Protein AF-A0A6I5P9U7-F1 (afdb_monomer_lite)

pLDDT: mean 73.24, std 13.63, range [35.72, 91.12]

Secondary structure (DSSP, 8-state):
-PPPP-HHHHHHHHHHHHT-PPPPPPPTTHHHHHHHHHHHSPP--HHHHHHHHHHHHHHHHHHHHHHHHHHHHTSPPHHHHHHHHHHHHHHHHHHHHGGGGGS---TTTTHHHHTTS----

Foldseek 3Di:
DDDDPDVVVVVVVVVCVVPDDDDPPDDPCVVVVVVVVVVPDDDPPPPVVVVVPVVVVVVVCCCVVVVVVVVVVPPDDPVVVVVVVVVVVVVCCCVVPPPVVPDDPPVPPCPVVVVVPPDDD

Radius of gyration: 41.78 Å; chains: 1; bounding box: 67×36×116 Å

Sequence (121 aa):
MTLPPNQDDDLLVDFVRRHRPEPPAADPNLEAQIMAAIAVEPPMSVVRRRRWFIPALAASVLLLGGGWVVWRSTLPSWQTASDVDDFVAETWYASAYGDEARLPLDTAQFDWLVSVYATPY

Structure (mmCIF, N/CA/C/O backbone):
data_AF-A0A6I5P9U7-F1
#
_entry.id   AF-A0A6I5P9U7-F1
#
loop_
_atom_site.group_PDB
_atom_site.id
_atom_site.type_symbol
_atom_site.label_atom_id
_atom_site.label_alt_id
_atom_site.label_comp_id
_atom_site.label_asym_id
_atom_site.label_entity_id
_atom_site.label_seq_id
_atom_site.pdbx_PDB_ins_code
_atom_site.Cartn_x
_atom_site.Cartn_y
_atom_site.Cartn_z
_atom_site.occupancy
_atom_site.B_iso_or_equiv
_atom_site.auth_seq_id
_atom_site.auth_comp_id
_atom_site.auth_asym_id
_atom_site.auth_atom_id
_atom_site.pdbx_PDB_model_num
ATOM 1 N N . MET A 1 1 ? -33.138 -4.198 -23.054 1.00 35.72 1 MET A N 1
ATOM 2 C CA . MET A 1 1 ? -33.094 -5.672 -22.987 1.00 35.72 1 MET A CA 1
ATOM 3 C C . MET A 1 1 ? -32.714 -6.039 -21.565 1.00 35.72 1 MET A C 1
ATOM 5 O O . MET A 1 1 ? -31.575 -5.827 -21.179 1.00 35.72 1 MET A O 1
ATOM 9 N N . THR A 1 2 ? -33.693 -6.430 -20.755 1.00 55.44 2 THR A N 1
ATOM 10 C CA . THR A 1 2 ? -33.491 -6.901 -19.380 1.00 55.44 2 THR A CA 1
ATOM 11 C C . THR A 1 2 ? -32.994 -8.342 -19.452 1.00 55.44 2 THR A C 1
ATOM 13 O O . THR A 1 2 ? -33.629 -9.157 -20.119 1.00 55.44 2 THR A O 1
ATOM 16 N N . LEU A 1 3 ? -31.843 -8.639 -18.845 1.00 62.50 3 LEU A N 1
ATOM 17 C CA . LEU A 1 3 ? -31.339 -10.011 -18.728 1.00 62.50 3 LEU A CA 1
ATOM 18 C C . LEU A 1 3 ? -32.430 -10.905 -18.101 1.00 62.50 3 LEU A C 1
ATOM 20 O O . LEU A 1 3 ? -33.129 -10.435 -17.198 1.00 62.50 3 LEU A O 1
ATOM 24 N N . PRO A 1 4 ? -32.622 -12.148 -18.582 1.00 59.34 4 PRO A N 1
ATOM 25 C CA . PRO A 1 4 ? -33.553 -13.075 -17.950 1.00 59.34 4 PRO A CA 1
ATOM 26 C C . PRO A 1 4 ? -33.104 -13.338 -16.502 1.00 59.34 4 PRO A C 1
ATOM 28 O O . PRO A 1 4 ? -31.896 -13.383 -16.256 1.00 59.34 4 PRO A O 1
ATOM 31 N N . PRO A 1 5 ? -34.040 -13.480 -15.543 1.00 62.25 5 PRO A N 1
ATOM 32 C CA . PRO A 1 5 ? -33.687 -13.795 -14.164 1.00 62.25 5 PRO A CA 1
ATOM 33 C C . PRO A 1 5 ? -32.898 -15.106 -14.147 1.00 62.25 5 PRO A C 1
ATOM 35 O O . PRO A 1 5 ? -33.328 -16.115 -14.711 1.00 62.25 5 PRO A O 1
ATOM 38 N N . ASN A 1 6 ? -31.700 -15.053 -13.574 1.00 67.31 6 ASN A N 1
ATOM 39 C CA . ASN A 1 6 ? -30.790 -16.180 -13.502 1.00 67.31 6 ASN A CA 1
ATOM 40 C C . ASN A 1 6 ? -31.351 -17.151 -12.453 1.00 67.31 6 ASN A C 1
ATOM 42 O O . ASN A 1 6 ? -31.358 -16.832 -11.269 1.00 67.31 6 ASN A O 1
ATOM 46 N N . GLN A 1 7 ? -31.880 -18.303 -12.878 1.00 67.06 7 GLN A N 1
ATOM 47 C CA . GLN A 1 7 ? -32.563 -19.264 -11.991 1.00 67.06 7 GLN A CA 1
ATOM 48 C C . GLN A 1 7 ? -31.684 -19.736 -10.819 1.00 67.06 7 GLN A C 1
ATOM 50 O O . GLN A 1 7 ? -32.196 -20.103 -9.762 1.00 67.06 7 GLN A O 1
ATOM 55 N N . ASP A 1 8 ? -30.364 -19.682 -10.989 1.00 72.12 8 ASP A N 1
ATOM 56 C CA . ASP A 1 8 ? -29.385 -20.014 -9.956 1.00 72.12 8 ASP A CA 1
ATOM 57 C C . ASP A 1 8 ? -29.393 -19.013 -8.786 1.00 72.12 8 ASP A C 1
ATOM 59 O O . ASP A 1 8 ? -29.165 -19.399 -7.635 1.00 72.12 8 ASP A O 1
ATOM 63 N N . ASP A 1 9 ? -29.717 -17.744 -9.051 1.00 76.56 9 ASP A N 1
ATOM 64 C CA . ASP A 1 9 ? -29.768 -16.698 -8.026 1.00 76.56 9 ASP A CA 1
ATOM 65 C C . ASP A 1 9 ? -30.976 -16.904 -7.100 1.00 76.56 9 ASP A C 1
ATOM 67 O O . ASP A 1 9 ? -30.868 -16.721 -5.885 1.00 76.56 9 ASP A O 1
ATOM 71 N N . ASP A 1 10 ? -32.107 -17.363 -7.643 1.00 82.62 10 ASP A N 1
ATOM 72 C CA . ASP A 1 10 ? -33.323 -17.638 -6.868 1.00 82.62 10 ASP A CA 1
ATOM 73 C C . ASP A 1 10 ? -33.112 -18.811 -5.894 1.00 82.62 10 ASP A C 1
ATOM 75 O O . ASP A 1 10 ? -33.468 -18.729 -4.714 1.00 82.62 10 ASP A O 1
ATOM 79 N N . LEU A 1 11 ? -32.445 -19.877 -6.352 1.00 85.44 11 LEU A N 1
ATOM 80 C CA . LEU A 1 11 ? -32.096 -21.031 -5.516 1.00 85.44 11 LEU A CA 1
ATOM 81 C C . LEU A 1 11 ? -31.117 -20.654 -4.397 1.00 85.44 11 LEU A C 1
ATOM 83 O O . LEU A 1 11 ? -31.248 -21.131 -3.264 1.00 85.44 11 LEU A O 1
ATOM 87 N N . LEU A 1 12 ? -30.152 -19.780 -4.695 1.00 84.88 12 LEU A N 1
ATOM 88 C CA . LEU A 1 12 ? -29.195 -19.275 -3.714 1.00 84.88 12 LEU A CA 1
ATOM 89 C C . LEU A 1 12 ? -29.887 -18.414 -2.649 1.00 84.88 12 LEU A C 1
ATOM 91 O O . LEU A 1 12 ? -29.611 -18.559 -1.454 1.00 84.88 12 LEU A O 1
ATOM 95 N N . VAL A 1 13 ? -30.808 -17.542 -3.060 1.00 86.50 13 VAL A N 1
ATOM 96 C CA . VAL A 1 13 ? -31.588 -16.705 -2.140 1.00 86.50 13 VAL A CA 1
ATOM 97 C C . VAL A 1 13 ? -32.437 -17.571 -1.212 1.00 86.50 13 VAL A C 1
ATOM 99 O O . VAL A 1 13 ? -32.446 -17.336 0.002 1.00 86.50 13 VAL A O 1
ATOM 102 N N . ASP A 1 14 ? -33.095 -18.599 -1.742 1.00 88.56 14 ASP A N 1
ATOM 103 C CA . ASP A 1 14 ? -33.906 -19.525 -0.950 1.00 88.56 14 ASP A CA 1
ATOM 104 C C . ASP A 1 14 ? -33.066 -20.366 0.014 1.00 88.56 14 ASP A C 1
ATOM 106 O O . ASP A 1 14 ? -33.455 -20.566 1.171 1.00 88.56 14 ASP A O 1
ATOM 110 N N . PHE A 1 15 ? -31.885 -20.808 -0.419 1.00 90.94 15 PHE A N 1
ATOM 111 C CA . PHE A 1 15 ? -30.926 -21.496 0.439 1.00 90.94 15 PHE A CA 1
ATOM 112 C C . PHE A 1 15 ? -30.489 -20.607 1.612 1.00 90.94 15 PHE A C 1
ATOM 114 O O . PHE A 1 15 ? -30.584 -21.012 2.773 1.00 90.94 15 PHE A O 1
ATOM 121 N N . VAL A 1 16 ? -30.079 -19.366 1.336 1.00 90.12 16 VAL A N 1
ATOM 122 C CA . VAL A 1 16 ? -29.644 -18.418 2.374 1.00 90.12 16 VAL A CA 1
ATOM 123 C C . VAL A 1 16 ? -30.785 -18.089 3.333 1.00 90.12 16 VAL A C 1
ATOM 125 O O . VAL A 1 16 ? -30.562 -18.004 4.538 1.00 90.12 16 VAL A O 1
ATOM 128 N N . ARG A 1 17 ? -32.015 -17.934 2.836 1.00 86.06 17 ARG A N 1
ATOM 129 C CA . ARG A 1 17 ? -33.188 -17.701 3.691 1.00 86.06 17 ARG A CA 1
ATOM 130 C C . ARG A 1 17 ? -33.468 -18.884 4.612 1.00 86.06 17 ARG A C 1
ATOM 132 O O . ARG A 1 17 ? -33.750 -18.670 5.787 1.00 86.06 17 ARG A O 1
ATOM 139 N N . ARG A 1 18 ? -33.359 -20.113 4.101 1.00 90.00 18 ARG A N 1
ATOM 140 C CA . ARG A 1 18 ? -33.608 -21.341 4.871 1.00 90.00 18 ARG A CA 1
ATOM 141 C C . ARG A 1 18 ? -32.535 -21.613 5.925 1.00 90.00 18 ARG A C 1
ATOM 143 O O . ARG A 1 18 ? -32.849 -22.167 6.972 1.00 90.00 18 ARG A O 1
ATOM 150 N N . HIS A 1 19 ? -31.292 -21.219 5.657 1.00 91.06 19 HIS A N 1
ATOM 151 C CA . HIS A 1 19 ? -30.145 -21.464 6.533 1.00 91.06 19 HIS A CA 1
ATOM 152 C C . HIS A 1 19 ? -29.684 -20.229 7.318 1.00 91.06 19 HIS A C 1
ATOM 154 O O . HIS A 1 19 ? -28.554 -20.207 7.801 1.00 91.06 19 HIS A O 1
ATOM 160 N N . ARG A 1 20 ? -30.533 -19.205 7.477 1.00 84.44 20 ARG A N 1
ATOM 161 C CA . ARG A 1 20 ? -30.251 -18.091 8.390 1.00 84.44 20 ARG A CA 1
ATOM 162 C C . ARG A 1 20 ? -30.673 -18.469 9.810 1.00 84.44 20 ARG A C 1
ATOM 164 O O . ARG A 1 20 ? -31.872 -18.469 10.082 1.00 84.44 20 ARG A O 1
ATOM 171 N N . PRO A 1 21 ? -29.730 -18.790 10.716 1.00 84.56 21 PRO A N 1
ATOM 172 C CA . PRO A 1 21 ? -30.068 -18.901 12.124 1.00 84.56 21 PRO A CA 1
ATOM 173 C C . PRO A 1 21 ? -30.574 -17.548 12.629 1.00 84.56 21 PRO A C 1
ATOM 175 O O . PRO A 1 21 ? -30.149 -16.492 12.149 1.00 84.56 21 PRO A O 1
ATOM 178 N N . GLU A 1 22 ? -31.483 -17.587 13.598 1.00 84.25 22 GLU A N 1
ATOM 179 C CA . GLU A 1 22 ? -31.906 -16.382 14.299 1.00 84.25 22 GLU A CA 1
ATOM 180 C C . GLU A 1 22 ? -30.677 -15.759 14.980 1.00 84.25 22 GLU A C 1
ATOM 182 O O . GLU A 1 22 ? -29.933 -16.474 15.665 1.00 84.25 22 GLU A O 1
ATOM 187 N N . PRO A 1 23 ? -30.391 -14.464 14.745 1.00 82.69 23 PRO A N 1
ATOM 188 C CA . PRO A 1 23 ? -29.264 -13.822 15.393 1.00 82.69 23 PRO A CA 1
ATOM 189 C C . PRO A 1 23 ? -29.483 -13.848 16.911 1.00 82.69 23 PRO A C 1
ATOM 191 O O . PRO A 1 23 ? -30.607 -13.631 17.370 1.00 82.69 23 PRO A O 1
ATOM 194 N N . PRO A 1 24 ? -28.431 -14.110 17.705 1.00 85.38 24 PRO A N 1
ATOM 195 C CA . PRO A 1 24 ? -28.549 -14.068 19.154 1.00 85.38 24 PRO A CA 1
ATOM 196 C C . PRO A 1 24 ? -29.012 -12.676 19.592 1.00 85.38 24 PRO A C 1
ATOM 198 O O . PRO A 1 24 ? -28.666 -11.669 18.967 1.00 85.38 24 PRO A O 1
ATOM 201 N N . ALA A 1 25 ? -29.791 -12.623 20.673 1.00 85.62 25 ALA A N 1
ATOM 202 C CA . ALA A 1 25 ? -30.222 -11.359 21.251 1.00 85.62 25 ALA A CA 1
ATOM 203 C C . ALA A 1 25 ? -29.000 -10.473 21.536 1.00 85.62 25 ALA A C 1
ATOM 205 O O . ALA A 1 25 ? -27.995 -10.941 22.076 1.00 85.62 25 ALA A O 1
ATOM 206 N N . ALA A 1 26 ? -29.089 -9.200 21.152 1.00 83.62 26 ALA A N 1
ATOM 207 C CA . ALA A 1 26 ? -28.030 -8.242 21.422 1.00 83.62 26 ALA A CA 1
ATOM 208 C C . ALA A 1 26 ? -27.836 -8.114 22.941 1.00 83.62 26 ALA A C 1
ATOM 210 O O . ALA A 1 26 ? -28.795 -7.854 23.668 1.00 83.62 26 ALA A O 1
ATOM 211 N N . ASP A 1 27 ? -26.604 -8.303 23.415 1.00 89.00 27 ASP A N 1
ATOM 212 C CA . ASP A 1 27 ? -26.266 -8.080 24.820 1.00 89.00 27 ASP A CA 1
ATOM 213 C C . ASP A 1 27 ? -26.259 -6.563 25.097 1.00 89.00 27 ASP A C 1
ATOM 215 O O . ASP A 1 27 ? -25.427 -5.847 24.528 1.00 89.00 27 ASP A O 1
ATOM 219 N N . PRO A 1 28 ? -27.155 -6.047 25.963 1.00 88.12 28 PRO A N 1
ATOM 220 C CA . PRO A 1 28 ? -27.250 -4.617 26.254 1.00 88.12 28 PRO A CA 1
ATOM 221 C C . PRO A 1 28 ? -25.999 -4.059 26.945 1.00 88.12 28 PRO A C 1
ATOM 223 O O . PRO A 1 28 ? -25.779 -2.850 26.932 1.00 88.12 28 PRO A O 1
ATOM 226 N N . ASN A 1 29 ? -25.164 -4.917 27.538 1.00 89.75 29 ASN A N 1
ATOM 227 C CA . ASN A 1 29 ? -23.944 -4.501 28.224 1.00 89.75 29 ASN A CA 1
ATOM 228 C C . ASN A 1 29 ? -22.709 -4.526 27.317 1.00 89.75 29 ASN A C 1
ATOM 230 O O . ASN A 1 29 ? -21.648 -4.062 27.737 1.00 89.75 29 ASN A O 1
ATOM 234 N N . LEU A 1 30 ? -22.817 -5.059 26.096 1.00 89.06 30 LEU A N 1
ATOM 235 C CA . LEU A 1 30 ? -21.686 -5.194 25.179 1.00 89.06 30 LEU A CA 1
ATOM 236 C C . LEU A 1 30 ? -21.125 -3.825 24.783 1.00 89.06 30 LEU A C 1
ATOM 238 O O . LEU A 1 30 ? -19.915 -3.619 24.791 1.00 89.06 30 LEU A O 1
ATOM 242 N N . GLU A 1 31 ? -22.005 -2.868 24.494 1.00 91.12 31 GLU A N 1
ATOM 243 C CA . GLU A 1 31 ? -21.610 -1.503 24.144 1.00 91.12 31 GLU A CA 1
ATOM 244 C C . GLU A 1 31 ? -20.875 -0.823 25.305 1.00 91.12 31 GLU A C 1
ATOM 246 O O . GLU A 1 31 ? -19.794 -0.267 25.118 1.00 91.12 31 GLU A O 1
ATOM 251 N N . ALA A 1 32 ? -21.401 -0.949 26.527 1.00 90.69 32 ALA A N 1
ATOM 252 C CA . ALA A 1 32 ? -20.759 -0.411 27.723 1.00 90.69 32 ALA A CA 1
ATOM 253 C C . ALA A 1 32 ? -19.379 -1.047 27.974 1.00 90.69 32 ALA A C 1
ATOM 255 O O . ALA A 1 32 ? -18.429 -0.344 28.322 1.00 90.69 32 ALA A O 1
ATOM 256 N N . GLN A 1 33 ? -19.244 -2.358 27.749 1.00 90.69 33 GLN A N 1
ATOM 257 C CA . GLN A 1 33 ? -17.968 -3.071 27.864 1.00 90.69 33 GLN A CA 1
ATOM 258 C C . GLN A 1 33 ? -16.952 -2.616 26.809 1.00 90.69 33 GLN A C 1
ATOM 260 O O . GLN A 1 33 ? -15.790 -2.386 27.145 1.00 90.69 33 GLN A O 1
ATOM 265 N N . ILE A 1 34 ? -17.379 -2.429 25.557 1.00 90.38 34 ILE A N 1
ATOM 266 C CA . ILE A 1 34 ? -16.521 -1.928 24.472 1.00 90.38 34 ILE A CA 1
ATOM 267 C C . ILE A 1 34 ? -16.049 -0.505 24.785 1.00 90.38 34 ILE A C 1
ATOM 269 O O . ILE A 1 34 ? -14.858 -0.214 24.688 1.00 90.38 34 ILE A O 1
ATOM 273 N N . MET A 1 35 ? -16.957 0.368 25.221 1.00 90.06 35 MET A N 1
ATOM 274 C CA . MET A 1 35 ? -16.626 1.751 25.569 1.00 90.06 35 MET A CA 1
ATOM 275 C C . MET A 1 35 ? -15.667 1.829 26.762 1.00 90.06 35 MET A C 1
ATOM 277 O O . MET A 1 35 ? -14.730 2.628 26.746 1.00 90.06 35 MET A O 1
ATOM 281 N N . ALA A 1 36 ? -15.845 0.966 27.765 1.00 88.81 36 ALA A N 1
ATOM 282 C CA . ALA A 1 36 ? -14.917 0.855 28.886 1.00 88.81 36 ALA A CA 1
ATOM 283 C C . ALA A 1 36 ? -13.534 0.347 28.443 1.00 88.81 36 ALA A C 1
ATOM 285 O O . ALA A 1 36 ? -12.518 0.875 28.892 1.00 88.81 36 ALA A O 1
ATOM 286 N N . ALA A 1 37 ? -13.479 -0.631 27.534 1.00 85.31 37 ALA A N 1
ATOM 287 C CA . ALA A 1 37 ? -12.222 -1.152 27.000 1.00 85.31 37 ALA A CA 1
ATOM 288 C C . ALA A 1 37 ? -11.452 -0.086 26.199 1.00 85.31 37 ALA A C 1
ATOM 290 O O . ALA A 1 37 ? -10.256 0.095 26.423 1.00 85.31 37 ALA A O 1
ATOM 291 N N . ILE A 1 38 ? -12.140 0.677 25.342 1.00 84.19 38 ILE A N 1
ATOM 292 C CA . ILE A 1 38 ? -11.540 1.770 24.558 1.00 84.19 38 ILE A CA 1
ATOM 293 C C . ILE A 1 38 ? -11.024 2.888 25.472 1.00 84.19 38 ILE A C 1
ATOM 295 O O . ILE A 1 38 ? -9.961 3.448 25.217 1.00 84.19 38 ILE A O 1
ATOM 299 N N . ALA A 1 39 ? -11.750 3.211 26.548 1.00 82.25 39 ALA A N 1
ATOM 300 C CA . ALA A 1 39 ? -11.344 4.252 27.492 1.00 82.25 39 ALA A CA 1
ATOM 301 C C . ALA A 1 39 ? -10.066 3.895 28.274 1.00 82.25 39 ALA A C 1
ATOM 303 O O . ALA A 1 39 ? -9.337 4.790 28.704 1.00 82.25 39 ALA A O 1
ATOM 304 N N . VAL A 1 40 ? -9.800 2.601 28.467 1.00 79.69 40 VAL A N 1
ATOM 305 C CA . VAL A 1 40 ? -8.614 2.094 29.176 1.00 79.69 40 VAL A CA 1
ATOM 306 C C . VAL A 1 40 ? -7.433 1.881 28.225 1.00 79.69 40 VAL A C 1
ATOM 308 O O . VAL A 1 40 ? -6.281 1.899 28.667 1.00 79.69 40 VAL A O 1
ATOM 311 N N . GLU A 1 41 ? -7.680 1.697 26.928 1.00 74.44 41 GLU A N 1
ATOM 312 C CA . GLU A 1 41 ? -6.623 1.402 25.969 1.00 74.44 41 GLU A CA 1
ATOM 313 C C . GLU A 1 41 ? -5.752 2.649 25.703 1.00 74.44 41 GLU A C 1
ATOM 315 O O . GLU A 1 41 ? -6.240 3.672 25.211 1.00 74.44 41 GLU A O 1
ATOM 320 N N . PRO A 1 42 ? -4.441 2.612 26.016 1.00 69.69 42 PRO A N 1
ATOM 321 C CA . PRO A 1 42 ? -3.555 3.714 25.677 1.00 69.69 42 PRO A CA 1
ATOM 322 C C . PRO A 1 42 ? -3.489 3.845 24.148 1.00 69.69 42 PRO A C 1
ATOM 324 O O . PRO A 1 42 ? -3.396 2.826 23.458 1.00 69.69 42 PRO A O 1
ATOM 327 N N . PRO A 1 43 ? -3.476 5.072 23.586 1.00 68.12 43 PRO A N 1
ATOM 328 C CA . PRO A 1 43 ? -3.420 5.257 22.142 1.00 68.12 43 PRO A CA 1
ATOM 329 C C . PRO A 1 43 ? -2.207 4.505 21.601 1.00 68.12 43 PRO A C 1
ATOM 331 O O . PRO A 1 43 ? -1.070 4.788 21.995 1.00 68.12 43 PRO A O 1
ATOM 334 N N . MET A 1 44 ? -2.445 3.518 20.731 1.00 59.09 44 MET A N 1
ATOM 335 C CA . MET A 1 44 ? -1.400 2.642 20.213 1.00 59.09 44 MET A CA 1
ATOM 336 C C . MET A 1 44 ? -0.275 3.450 19.546 1.00 59.09 44 MET A C 1
ATOM 338 O O . MET A 1 44 ? -0.268 3.735 18.353 1.00 59.09 44 MET A O 1
ATOM 342 N N . SER A 1 45 ? 0.771 3.694 20.328 1.00 60.28 45 SER A N 1
ATOM 343 C CA . SER A 1 45 ? 2.173 3.692 19.926 1.00 60.28 45 SER A CA 1
ATOM 344 C C . SER A 1 45 ? 2.599 4.686 18.832 1.00 60.28 45 SER A C 1
ATOM 346 O O . SER A 1 45 ? 3.185 4.316 17.811 1.00 60.28 45 SER A O 1
ATOM 348 N N . VAL A 1 46 ? 2.523 5.985 19.131 1.00 57.84 46 VAL A N 1
ATOM 349 C CA . VAL A 1 46 ? 3.398 6.985 18.471 1.00 57.84 46 VAL A CA 1
ATOM 350 C C . VAL A 1 46 ? 4.876 6.530 18.520 1.00 57.84 46 VAL A C 1
ATOM 352 O O . VAL A 1 46 ? 5.650 6.723 17.581 1.00 57.84 46 VAL A O 1
ATOM 355 N N . VAL A 1 47 ? 5.244 5.809 19.584 1.00 60.31 47 VAL A N 1
ATOM 356 C CA . VAL A 1 47 ? 6.576 5.235 19.822 1.00 60.31 47 VAL A CA 1
ATOM 357 C C . VAL A 1 47 ? 6.974 4.173 18.783 1.00 60.31 47 VAL A C 1
ATOM 359 O O . VAL A 1 47 ? 8.126 4.152 18.345 1.00 60.31 47 VAL A O 1
ATOM 362 N N . ARG A 1 48 ? 6.046 3.319 18.322 1.00 60.03 48 ARG A N 1
ATOM 363 C CA . ARG A 1 48 ? 6.358 2.255 17.345 1.00 60.03 48 ARG A CA 1
ATOM 364 C C . ARG A 1 48 ? 6.579 2.829 15.949 1.00 60.03 48 ARG A C 1
ATOM 366 O O . ARG A 1 48 ? 7.465 2.360 15.237 1.00 60.03 48 ARG A O 1
ATOM 373 N N . ARG A 1 49 ? 5.841 3.885 15.588 1.00 59.00 49 ARG A N 1
ATOM 374 C CA . ARG A 1 49 ? 6.014 4.590 14.310 1.00 59.00 49 ARG A CA 1
ATOM 375 C C . ARG A 1 49 ? 7.389 5.270 14.239 1.00 59.00 49 ARG A C 1
ATOM 377 O O . ARG A 1 49 ? 8.076 5.149 13.229 1.00 59.00 49 ARG A O 1
ATOM 384 N N . ARG A 1 50 ? 7.853 5.884 15.339 1.00 62.78 50 ARG A N 1
ATOM 385 C CA . ARG A 1 50 ? 9.158 6.576 15.416 1.00 62.78 50 ARG A CA 1
ATOM 386 C C . ARG A 1 50 ? 10.370 5.644 15.261 1.00 62.78 50 ARG A C 1
ATOM 388 O O . ARG A 1 50 ? 11.379 6.068 14.705 1.00 62.78 50 ARG A O 1
ATOM 395 N N . ARG A 1 51 ? 10.265 4.373 15.673 1.00 69.44 51 ARG A N 1
ATOM 396 C CA . ARG A 1 51 ? 11.350 3.376 15.545 1.00 69.44 51 ARG A CA 1
ATOM 397 C C . ARG A 1 51 ? 11.694 3.029 14.088 1.00 69.44 51 ARG A C 1
ATOM 399 O O . ARG A 1 51 ? 12.835 2.680 13.813 1.00 69.44 51 ARG A O 1
ATOM 406 N N . TRP A 1 52 ? 10.742 3.169 13.164 1.00 71.88 52 TRP A N 1
ATOM 407 C CA . TRP A 1 52 ? 10.944 2.876 11.737 1.00 71.88 52 TRP A CA 1
ATOM 408 C C . TRP A 1 52 ? 11.250 4.105 10.882 1.00 71.88 52 TRP A C 1
ATOM 410 O O . TRP A 1 52 ? 11.719 3.961 9.758 1.00 71.88 52 TRP A O 1
ATOM 420 N N . PHE A 1 53 ? 11.056 5.313 11.414 1.00 75.38 53 PHE A N 1
ATOM 421 C CA . PHE A 1 53 ? 11.370 6.538 10.679 1.00 75.38 53 PHE A CA 1
ATOM 422 C C . PHE A 1 53 ? 12.864 6.668 10.373 1.00 75.38 53 PHE A C 1
ATOM 424 O O . PHE A 1 53 ? 13.223 7.019 9.256 1.00 75.38 53 PHE A O 1
ATOM 431 N N . ILE A 1 54 ? 13.734 6.347 11.335 1.00 75.44 54 ILE A N 1
ATOM 432 C CA . ILE A 1 54 ? 15.191 6.455 11.165 1.00 75.44 54 ILE A CA 1
ATOM 433 C C . ILE A 1 54 ? 15.712 5.516 10.059 1.00 75.44 54 ILE A C 1
ATOM 435 O O . ILE A 1 54 ? 16.365 6.017 9.141 1.00 75.44 54 ILE A O 1
ATOM 439 N N . PRO A 1 55 ? 15.415 4.196 10.063 1.00 78.19 55 PRO A N 1
ATOM 440 C CA . PRO A 1 55 ? 15.876 3.321 8.985 1.00 78.19 55 PRO A CA 1
ATOM 441 C C . PRO A 1 55 ? 15.229 3.654 7.633 1.00 78.19 55 PRO A C 1
ATOM 443 O O . PRO A 1 55 ? 15.905 3.564 6.612 1.00 78.19 55 PRO A O 1
ATOM 446 N N . ALA A 1 56 ? 13.965 4.094 7.602 1.00 80.94 56 ALA A N 1
ATOM 447 C CA . ALA A 1 56 ? 13.301 4.484 6.356 1.00 80.94 56 ALA A CA 1
ATOM 448 C C . ALA A 1 56 ? 13.932 5.734 5.719 1.00 80.94 56 ALA A C 1
ATOM 450 O O . ALA A 1 56 ? 14.111 5.793 4.504 1.00 80.94 56 ALA A O 1
ATOM 451 N N . LEU A 1 57 ? 14.310 6.721 6.535 1.00 84.12 57 LEU A N 1
ATOM 452 C CA . LEU A 1 57 ? 14.943 7.948 6.056 1.00 84.12 57 LEU A CA 1
ATOM 453 C C . LEU A 1 57 ? 16.370 7.668 5.559 1.00 84.12 57 LEU A C 1
ATOM 455 O O . LEU A 1 57 ? 16.743 8.141 4.489 1.00 84.12 57 LEU A O 1
ATOM 459 N N . ALA A 1 58 ? 17.124 6.818 6.264 1.00 83.06 58 ALA A N 1
ATOM 460 C CA . ALA A 1 58 ? 18.436 6.356 5.810 1.00 83.06 58 ALA A CA 1
ATOM 461 C C . ALA A 1 58 ? 18.356 5.581 4.480 1.00 83.06 58 ALA A C 1
ATOM 463 O O . ALA A 1 58 ? 19.129 5.855 3.564 1.00 83.06 58 ALA A O 1
ATOM 464 N N . ALA A 1 59 ? 17.390 4.666 4.339 1.00 83.62 59 ALA A N 1
ATOM 465 C CA . ALA A 1 59 ? 17.166 3.933 3.093 1.00 83.62 59 ALA A CA 1
ATOM 466 C C . ALA A 1 59 ? 16.780 4.868 1.934 1.00 83.62 59 ALA A C 1
ATOM 468 O O . ALA A 1 59 ? 17.285 4.711 0.826 1.00 83.62 59 ALA A O 1
ATOM 469 N N . SER A 1 60 ? 15.941 5.875 2.196 1.00 82.69 60 SER A N 1
ATOM 470 C CA . SER A 1 60 ? 15.554 6.880 1.198 1.00 82.69 60 SER A CA 1
ATOM 471 C C . SER A 1 60 ? 16.756 7.693 0.703 1.00 82.69 60 SER A C 1
ATOM 473 O O . SER A 1 60 ? 16.955 7.829 -0.503 1.00 82.69 60 SER A O 1
ATOM 475 N N . VAL A 1 61 ? 17.618 8.156 1.616 1.00 86.25 61 VAL A N 1
ATOM 476 C CA . VAL A 1 61 ? 18.849 8.885 1.263 1.00 86.25 61 VAL A CA 1
ATOM 477 C C . VAL A 1 61 ? 19.820 8.002 0.476 1.00 86.25 61 VAL A C 1
ATOM 479 O O . VAL A 1 61 ? 20.420 8.476 -0.486 1.00 86.25 61 VAL A O 1
ATOM 482 N N . LEU A 1 62 ? 19.952 6.721 0.830 1.00 83.88 62 LEU A N 1
ATOM 483 C CA . LEU A 1 62 ? 20.800 5.779 0.093 1.00 83.88 62 LEU A CA 1
ATOM 484 C C . LEU A 1 62 ? 20.272 5.492 -1.316 1.00 83.88 62 LEU A C 1
ATOM 486 O O . LEU A 1 62 ? 21.068 5.413 -2.247 1.00 83.88 62 LEU A O 1
ATOM 490 N N . LEU A 1 63 ? 18.956 5.374 -1.497 1.00 82.81 63 LEU A N 1
ATOM 491 C CA . LEU A 1 63 ? 18.356 5.154 -2.816 1.00 82.81 63 LEU A CA 1
ATOM 492 C C . LEU A 1 63 ? 18.474 6.390 -3.711 1.00 82.81 63 LEU A C 1
ATOM 494 O O . LEU A 1 63 ? 18.872 6.266 -4.866 1.00 82.81 63 LEU A O 1
ATOM 498 N N . LEU A 1 64 ? 18.186 7.581 -3.180 1.00 79.94 64 LEU A N 1
ATOM 499 C CA . LEU A 1 64 ? 18.324 8.836 -3.924 1.00 79.94 64 LEU A CA 1
ATOM 500 C C . LEU A 1 64 ? 19.790 9.163 -4.226 1.00 79.94 64 LEU A C 1
ATOM 502 O O . LEU A 1 64 ? 20.128 9.473 -5.365 1.00 79.94 64 LEU A O 1
ATOM 506 N N . GLY A 1 65 ? 20.671 9.065 -3.230 1.00 75.69 65 GLY A N 1
ATOM 507 C CA . GLY A 1 65 ? 22.095 9.355 -3.389 1.00 75.69 65 GLY A CA 1
ATOM 508 C C . GLY A 1 65 ? 22.817 8.311 -4.239 1.00 75.69 65 GLY A C 1
ATOM 509 O O . GLY A 1 65 ? 23.522 8.661 -5.183 1.00 75.69 65 GLY A O 1
ATOM 510 N N . GLY A 1 66 ? 22.606 7.027 -3.947 1.00 76.19 66 GLY A N 1
ATOM 511 C CA . GLY A 1 66 ? 23.195 5.921 -4.700 1.00 76.19 66 GLY A CA 1
ATOM 512 C C . GLY A 1 66 ? 22.675 5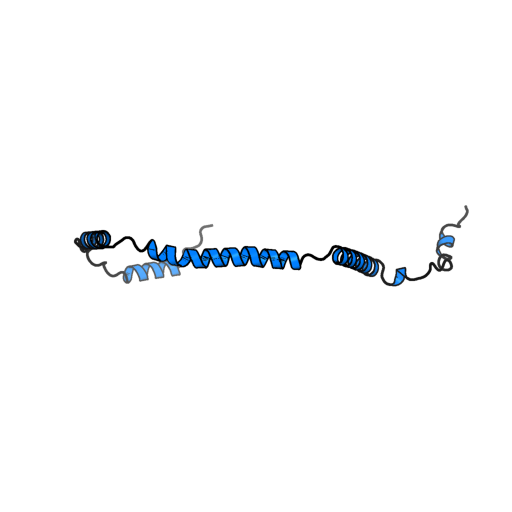.857 -6.134 1.00 76.19 66 GLY A C 1
ATOM 513 O O . GLY A 1 66 ? 23.469 5.755 -7.066 1.00 76.19 66 GLY A O 1
ATOM 514 N N . GLY A 1 67 ? 21.360 6.007 -6.326 1.00 78.50 67 GLY A N 1
ATOM 515 C CA . GLY A 1 67 ? 20.746 6.051 -7.653 1.00 78.50 67 GLY A CA 1
ATOM 516 C C . GLY A 1 67 ? 21.263 7.214 -8.498 1.00 78.50 67 GLY A C 1
ATOM 517 O O . GLY A 1 67 ? 21.572 7.026 -9.670 1.00 78.50 67 GLY A O 1
ATOM 518 N N . TRP A 1 68 ? 21.447 8.395 -7.900 1.00 78.94 68 TRP A N 1
ATOM 519 C CA . TRP A 1 68 ? 21.997 9.561 -8.597 1.00 78.94 68 TRP A CA 1
ATOM 520 C C . TRP A 1 68 ? 23.451 9.368 -9.045 1.00 78.94 68 TRP A C 1
ATOM 522 O O . TRP A 1 68 ? 23.805 9.724 -10.170 1.00 78.94 68 TRP A O 1
ATOM 532 N N . VAL A 1 69 ? 24.297 8.797 -8.182 1.00 79.62 69 VAL A N 1
ATOM 533 C CA . VAL A 1 69 ? 25.706 8.521 -8.510 1.00 79.62 69 VAL A CA 1
ATOM 534 C C . VAL A 1 69 ? 25.807 7.490 -9.631 1.00 79.62 69 VAL A C 1
ATOM 536 O O . VAL A 1 69 ? 26.527 7.725 -10.602 1.00 79.62 69 VAL A O 1
ATOM 539 N N . VAL A 1 70 ? 25.042 6.399 -9.538 1.00 79.19 70 VAL A N 1
ATOM 540 C CA . VAL A 1 70 ? 25.007 5.359 -10.574 1.00 79.19 70 VAL A CA 1
ATOM 541 C C . VAL A 1 70 ? 24.496 5.932 -11.895 1.00 79.19 70 VAL A C 1
ATOM 543 O O . VAL A 1 70 ? 25.133 5.740 -12.930 1.00 79.19 70 VAL A O 1
ATOM 546 N N . TRP A 1 71 ? 23.416 6.715 -11.860 1.00 76.31 71 TRP A N 1
ATOM 547 C CA . TRP A 1 71 ? 22.848 7.325 -13.060 1.00 76.31 71 TRP A CA 1
ATOM 548 C C . TRP A 1 71 ? 23.834 8.270 -13.751 1.00 76.31 71 TRP A C 1
ATOM 550 O O . TRP A 1 71 ? 24.006 8.202 -14.969 1.00 76.31 71 TRP A O 1
ATOM 560 N N . ARG A 1 72 ? 24.557 9.093 -12.980 1.00 75.12 72 ARG A N 1
ATOM 561 C CA . ARG A 1 72 ? 25.612 9.945 -13.541 1.00 75.12 72 ARG A CA 1
ATOM 562 C C . ARG A 1 72 ? 26.779 9.156 -14.119 1.00 75.12 72 ARG A C 1
ATOM 564 O O . ARG A 1 72 ? 27.335 9.592 -15.119 1.00 75.12 72 ARG A O 1
ATOM 571 N N . SER A 1 73 ? 27.158 8.031 -13.515 1.00 70.62 73 SER A N 1
ATOM 572 C CA . SER A 1 73 ? 28.240 7.195 -14.052 1.00 70.62 73 SER A CA 1
ATOM 573 C C . SER A 1 73 ? 27.856 6.440 -15.325 1.00 70.62 73 SER A C 1
ATOM 575 O O . SER A 1 73 ? 28.737 6.056 -16.084 1.00 70.62 73 SER A O 1
ATOM 577 N N . THR A 1 74 ? 26.559 6.245 -15.573 1.00 67.88 74 THR A N 1
ATOM 578 C CA . THR A 1 74 ? 26.047 5.598 -16.791 1.00 67.88 74 THR A CA 1
ATOM 579 C C . THR A 1 74 ? 25.732 6.569 -17.923 1.00 67.88 74 THR A C 1
ATOM 581 O O . THR A 1 74 ? 25.342 6.121 -18.998 1.00 67.88 74 THR A O 1
ATOM 584 N N . LEU A 1 75 ? 25.864 7.884 -17.711 1.00 69.62 75 LEU A N 1
ATOM 585 C CA . LEU A 1 75 ? 25.734 8.840 -18.808 1.00 69.62 75 LEU A CA 1
ATOM 586 C C . LEU A 1 75 ? 26.892 8.594 -19.789 1.00 69.62 75 LEU A C 1
ATOM 588 O O . LEU A 1 75 ? 28.049 8.677 -19.365 1.00 69.62 75 LEU A O 1
ATOM 592 N N . PRO A 1 76 ? 26.606 8.279 -21.067 1.00 64.25 76 PRO A N 1
ATOM 593 C CA . PRO A 1 76 ? 27.652 8.104 -22.056 1.00 64.25 76 PRO A CA 1
ATOM 594 C C . PRO A 1 76 ? 28.498 9.373 -22.107 1.00 64.25 76 PRO A C 1
ATOM 596 O O . PRO A 1 76 ? 27.975 10.491 -22.034 1.00 64.25 76 PRO A O 1
ATOM 599 N N . SER A 1 77 ? 29.817 9.208 -22.200 1.00 67.88 77 SER A N 1
ATOM 600 C CA . SER A 1 77 ? 30.676 10.355 -22.456 1.00 67.88 77 SER A CA 1
ATOM 601 C C . SER A 1 77 ? 30.300 10.936 -23.824 1.00 67.88 77 SER A C 1
ATOM 603 O O . SER A 1 77 ? 29.755 10.249 -24.687 1.00 67.88 77 SER A O 1
ATOM 605 N N . TRP A 1 78 ? 30.583 12.216 -24.037 1.00 63.22 78 TRP A N 1
ATOM 606 C CA . TRP A 1 78 ? 30.320 12.897 -25.310 1.00 63.22 78 TRP A CA 1
ATOM 607 C C . TRP A 1 78 ? 30.964 12.188 -26.518 1.00 63.22 78 TRP A C 1
ATOM 609 O O . TRP A 1 78 ? 30.464 12.322 -27.625 1.00 63.22 78 TRP A O 1
ATOM 619 N N . GLN A 1 79 ? 32.020 11.397 -26.294 1.00 64.31 79 GLN A N 1
ATOM 620 C CA . GLN A 1 79 ? 32.665 10.545 -27.301 1.00 64.31 79 GLN A CA 1
ATOM 621 C C . GLN A 1 79 ? 31.796 9.329 -27.654 1.00 64.31 79 GLN A C 1
ATOM 623 O O . GLN A 1 79 ? 31.609 9.011 -28.818 1.00 64.31 79 GLN A O 1
ATOM 628 N N . THR A 1 80 ? 31.181 8.684 -26.659 1.00 67.75 80 THR A N 1
ATOM 629 C CA . THR A 1 80 ? 30.279 7.547 -26.903 1.00 67.75 80 THR A CA 1
ATOM 630 C C . THR A 1 80 ? 28.998 7.975 -27.623 1.00 67.75 80 THR A C 1
ATOM 632 O O . THR A 1 80 ? 28.395 7.171 -28.321 1.00 67.75 80 THR A O 1
ATOM 635 N N . ALA A 1 81 ? 28.573 9.234 -27.469 1.00 72.81 81 ALA A N 1
ATOM 636 C CA . ALA A 1 81 ? 27.434 9.772 -28.210 1.00 72.81 81 ALA A CA 1
ATOM 637 C C . ALA A 1 81 ? 27.738 9.920 -29.712 1.00 72.81 81 ALA A C 1
ATOM 639 O O . ALA A 1 81 ? 26.913 9.512 -30.524 1.00 72.81 81 ALA A O 1
ATOM 640 N N . SER A 1 82 ? 28.927 10.420 -30.082 1.00 75.31 82 SER A N 1
ATOM 641 C CA . SER A 1 82 ? 29.327 10.516 -31.495 1.00 75.31 82 SER A CA 1
ATOM 642 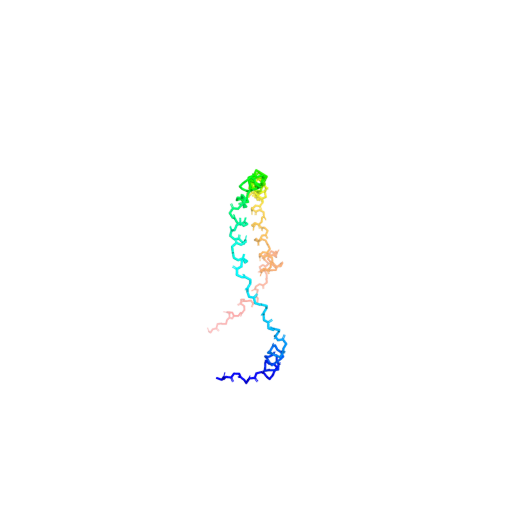C C . SER A 1 82 ? 29.496 9.147 -32.147 1.00 75.31 82 SER A C 1
ATOM 644 O O . SER A 1 82 ? 29.045 8.956 -33.269 1.00 75.31 82 SER A O 1
ATOM 646 N N . ASP A 1 83 ? 30.054 8.172 -31.423 1.00 82.00 83 ASP A N 1
ATOM 647 C CA . ASP A 1 83 ? 30.230 6.811 -31.948 1.00 82.00 83 ASP A CA 1
ATOM 648 C C . ASP A 1 83 ? 28.879 6.133 -32.251 1.00 82.00 83 ASP A C 1
ATOM 650 O O . ASP A 1 83 ? 28.752 5.361 -33.202 1.00 82.00 83 ASP A O 1
ATOM 654 N N . VAL A 1 84 ? 27.848 6.428 -31.447 1.00 83.31 84 VAL A N 1
ATOM 655 C CA . VAL A 1 84 ? 26.483 5.928 -31.667 1.00 83.31 84 VAL A CA 1
ATOM 656 C C . VAL A 1 84 ? 25.833 6.615 -32.866 1.00 83.31 84 VAL A C 1
ATOM 658 O O . VAL A 1 84 ? 25.200 5.929 -33.669 1.00 83.31 84 VAL A O 1
ATOM 661 N N . ASP A 1 85 ? 25.997 7.931 -33.012 1.00 84.75 85 ASP A N 1
ATOM 662 C CA . ASP A 1 85 ? 25.469 8.674 -34.164 1.00 84.75 85 ASP A CA 1
ATOM 663 C C . ASP A 1 85 ? 26.107 8.196 -35.480 1.00 84.75 85 ASP A C 1
ATOM 665 O O . ASP A 1 85 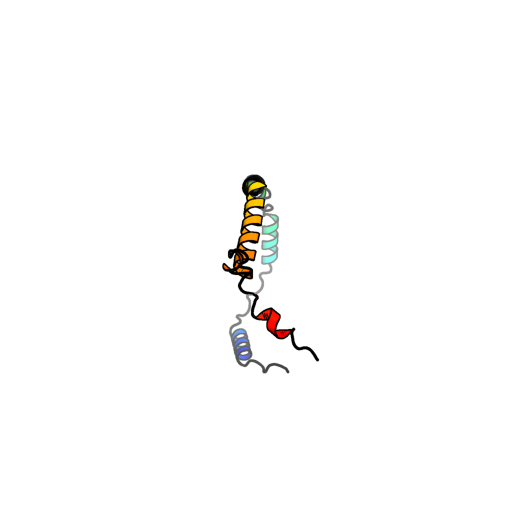? 25.392 7.960 -36.459 1.00 84.75 85 ASP A O 1
ATOM 669 N N . ASP A 1 86 ? 27.421 7.956 -35.484 1.00 87.00 86 ASP A N 1
ATOM 670 C CA . ASP A 1 86 ? 28.147 7.412 -36.635 1.00 87.00 86 ASP A CA 1
ATOM 671 C C . ASP A 1 86 ? 27.683 5.986 -36.971 1.00 87.00 86 ASP A C 1
ATOM 673 O O . ASP A 1 86 ? 27.414 5.680 -38.135 1.00 87.00 86 ASP A O 1
ATOM 677 N N . PHE A 1 87 ? 27.494 5.123 -35.965 1.00 88.50 87 PHE A N 1
ATOM 678 C CA . PHE A 1 87 ? 26.968 3.770 -36.169 1.00 88.50 87 PHE A CA 1
ATOM 679 C C . PHE A 1 87 ? 25.538 3.771 -36.727 1.00 88.50 87 PHE A C 1
ATOM 681 O O . PHE A 1 87 ? 25.212 2.975 -37.614 1.00 88.50 87 PHE A O 1
ATOM 688 N N . VAL A 1 88 ? 24.664 4.649 -36.221 1.00 89.94 88 VAL A N 1
ATOM 689 C CA . VAL A 1 88 ? 23.285 4.782 -36.717 1.00 89.94 88 VAL A CA 1
ATOM 690 C C . VAL A 1 88 ? 23.290 5.281 -38.158 1.00 89.94 88 VAL A C 1
ATOM 692 O O . VAL A 1 88 ? 22.561 4.726 -38.983 1.00 89.94 88 VAL A O 1
ATOM 695 N N . ALA A 1 89 ? 24.128 6.269 -38.479 1.00 86.56 89 ALA A N 1
ATOM 696 C CA . ALA A 1 89 ? 24.298 6.748 -39.843 1.00 86.56 89 ALA A CA 1
ATOM 697 C C . ALA A 1 89 ? 24.786 5.619 -40.763 1.00 86.56 89 ALA A C 1
ATOM 699 O O . ALA A 1 89 ? 24.146 5.341 -41.777 1.00 86.56 89 ALA A O 1
ATOM 700 N N . GLU A 1 90 ? 25.855 4.912 -40.389 1.00 86.19 90 GLU A N 1
ATOM 701 C CA . GLU A 1 90 ? 26.420 3.814 -41.179 1.00 86.19 90 GLU A CA 1
ATOM 702 C C . GLU A 1 90 ? 25.409 2.678 -41.390 1.00 86.19 90 GLU A C 1
ATOM 704 O O . GLU A 1 90 ? 25.221 2.217 -42.517 1.00 86.19 90 GLU A O 1
ATOM 709 N N . THR A 1 91 ? 24.678 2.287 -40.344 1.00 88.06 91 THR A N 1
ATOM 710 C CA . THR A 1 91 ? 23.638 1.249 -40.424 1.00 88.06 91 THR A CA 1
ATOM 711 C C . THR A 1 91 ? 22.469 1.687 -41.308 1.00 88.06 91 THR A C 1
ATOM 713 O O . THR A 1 91 ? 21.930 0.889 -42.082 1.00 88.06 91 THR A O 1
ATOM 716 N N . TRP A 1 92 ? 22.066 2.957 -41.225 1.00 85.06 92 TRP A N 1
ATOM 717 C CA . TRP A 1 92 ? 20.994 3.506 -42.052 1.00 85.0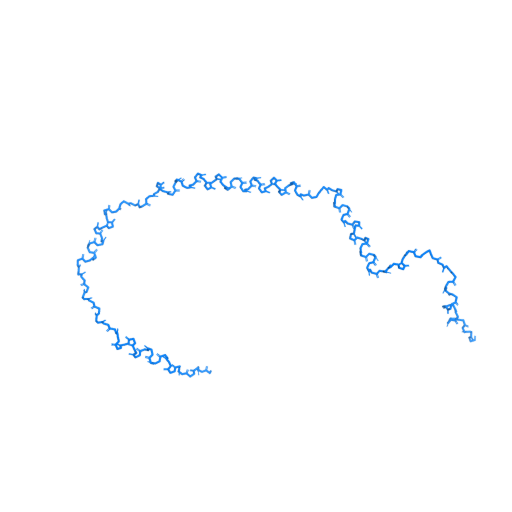6 92 TRP A CA 1
ATOM 718 C C . TRP A 1 92 ? 21.385 3.529 -43.529 1.00 85.06 92 TRP A C 1
ATOM 720 O O . TRP A 1 92 ? 20.625 3.053 -44.369 1.00 85.06 92 TRP A O 1
ATOM 730 N N . TYR A 1 93 ? 22.588 4.004 -43.859 1.00 82.75 93 TYR A N 1
ATOM 731 C CA . TYR A 1 93 ? 23.070 3.998 -45.241 1.00 82.75 93 TYR A CA 1
ATOM 732 C C . TYR A 1 93 ? 23.258 2.574 -45.777 1.00 82.75 93 TYR A C 1
ATOM 734 O O . TYR A 1 93 ? 22.835 2.287 -46.896 1.00 82.75 93 TYR A O 1
ATOM 742 N N . ALA A 1 94 ? 23.810 1.666 -44.970 1.00 81.12 94 ALA A N 1
ATOM 743 C CA . ALA A 1 94 ? 24.003 0.272 -45.360 1.00 81.12 94 ALA A CA 1
ATOM 744 C C . ALA A 1 94 ? 22.675 -0.464 -45.608 1.00 81.12 94 ALA A C 1
ATOM 746 O O . ALA A 1 94 ? 22.573 -1.260 -46.538 1.00 81.12 94 ALA A O 1
ATOM 747 N N . SER A 1 95 ? 21.644 -0.191 -44.801 1.00 81.38 95 SER A N 1
ATOM 748 C CA . SER A 1 95 ? 20.325 -0.821 -44.961 1.00 81.38 95 SER A CA 1
ATOM 749 C C . SER A 1 95 ? 19.473 -0.186 -46.062 1.00 81.38 95 SER A C 1
ATOM 751 O O . SER A 1 95 ? 18.742 -0.905 -46.740 1.00 81.38 95 SER A O 1
ATOM 753 N N . ALA A 1 96 ? 19.566 1.132 -46.264 1.00 78.94 96 ALA A N 1
ATOM 754 C CA . ALA A 1 96 ? 18.772 1.847 -47.263 1.00 78.94 96 ALA A CA 1
ATOM 755 C C . ALA A 1 96 ? 19.303 1.680 -48.694 1.00 78.94 96 ALA A C 1
ATOM 757 O O . ALA A 1 96 ? 18.508 1.649 -49.631 1.00 78.94 96 ALA A O 1
ATOM 758 N N . TYR A 1 97 ? 20.625 1.581 -48.865 1.00 76.12 97 TYR A N 1
ATOM 759 C CA . TYR A 1 97 ? 21.260 1.552 -50.188 1.00 76.12 97 TYR A CA 1
ATOM 760 C C . TYR A 1 97 ? 21.917 0.209 -50.529 1.00 76.12 97 TYR A C 1
ATOM 762 O O . TYR A 1 97 ? 22.370 0.035 -51.658 1.00 76.12 97 TYR A O 1
ATOM 770 N N . GLY A 1 98 ? 21.954 -0.744 -49.588 1.00 59.81 98 GLY A N 1
ATOM 771 C CA . GLY A 1 98 ? 22.681 -2.002 -49.762 1.00 59.81 98 GLY A CA 1
ATOM 772 C C . GLY A 1 98 ? 24.181 -1.776 -49.991 1.00 59.81 98 GLY A C 1
ATOM 773 O O . GLY A 1 98 ? 24.665 -0.648 -50.072 1.00 59.81 98 GLY A O 1
ATOM 774 N N . ASP A 1 99 ? 24.950 -2.853 -50.137 1.00 56.91 99 ASP A N 1
ATOM 775 C CA . ASP A 1 99 ? 26.402 -2.810 -50.407 1.00 56.91 99 ASP A CA 1
ATOM 776 C C . ASP A 1 99 ? 26.750 -2.249 -51.813 1.00 56.91 99 ASP A C 1
ATOM 778 O O . ASP A 1 99 ? 27.873 -2.357 -52.300 1.00 56.91 99 ASP A O 1
ATOM 782 N N . GLU A 1 100 ? 25.779 -1.632 -52.492 1.00 55.94 100 GLU A N 1
ATOM 783 C CA . GLU A 1 100 ? 25.881 -1.102 -53.854 1.00 55.94 100 GLU A CA 1
ATOM 784 C C . GLU A 1 100 ? 26.493 0.311 -53.883 1.00 55.94 100 GLU A C 1
ATOM 786 O O . GLU A 1 100 ? 27.030 0.741 -54.903 1.00 55.94 100 GLU A O 1
ATOM 791 N N . ALA A 1 101 ? 26.509 1.019 -52.746 1.00 52.97 101 ALA A N 1
ATOM 792 C CA . ALA A 1 101 ? 27.117 2.350 -52.629 1.00 52.97 101 ALA A CA 1
ATOM 793 C C . ALA A 1 101 ? 28.661 2.334 -52.556 1.00 52.97 101 ALA A C 1
ATOM 795 O O . ALA A 1 101 ? 29.286 3.396 -52.562 1.00 52.97 101 ALA A O 1
ATOM 796 N N . ARG A 1 102 ? 29.294 1.151 -52.486 1.00 51.69 102 ARG A N 1
ATOM 797 C CA . ARG A 1 102 ? 30.763 0.991 -52.493 1.00 51.69 102 ARG A CA 1
ATOM 798 C C . ARG A 1 102 ? 31.370 0.758 -53.876 1.00 51.69 102 ARG A C 1
ATOM 800 O O . ARG A 1 102 ? 32.587 0.596 -53.974 1.00 51.69 102 ARG A O 1
ATOM 807 N N . LEU A 1 103 ? 30.577 0.762 -54.945 1.00 52.38 103 LEU A N 1
ATOM 808 C CA . LEU A 1 103 ? 31.141 0.698 -56.288 1.00 52.38 103 LEU A CA 1
ATOM 809 C C . LEU A 1 103 ? 31.729 2.069 -56.662 1.00 52.38 103 LEU A C 1
ATOM 811 O O . LEU A 1 103 ? 31.038 3.083 -56.529 1.00 52.38 103 LEU A O 1
ATOM 815 N N . PRO A 1 104 ? 32.993 2.143 -57.131 1.00 51.25 104 PRO A N 1
ATOM 816 C CA . PRO A 1 104 ? 33.452 3.344 -57.809 1.00 51.25 104 PRO A CA 1
ATOM 817 C C . PRO A 1 104 ? 32.482 3.596 -58.960 1.00 51.25 104 PRO A C 1
ATOM 819 O O . PRO A 1 104 ? 32.055 2.648 -59.614 1.00 51.25 104 PRO A O 1
ATOM 822 N N . LEU A 1 105 ? 32.111 4.859 -59.157 1.00 52.69 105 LEU A N 1
ATOM 823 C CA . LEU A 1 105 ? 31.249 5.312 -60.241 1.00 52.69 105 LEU A CA 1
ATOM 824 C C . LEU A 1 105 ? 31.851 4.840 -61.582 1.00 52.69 105 LEU A C 1
ATOM 826 O O . LEU A 1 105 ? 32.679 5.532 -62.173 1.00 52.69 105 LEU A O 1
ATOM 830 N N . ASP A 1 106 ? 31.492 3.634 -62.024 1.00 47.31 106 ASP A N 1
ATOM 831 C CA . ASP A 1 106 ? 31.894 3.087 -63.311 1.00 47.31 106 ASP A CA 1
ATOM 832 C C . ASP A 1 106 ? 31.008 3.759 -64.353 1.00 47.31 106 ASP A C 1
ATOM 834 O O . ASP A 1 106 ? 29.878 3.362 -64.648 1.00 47.31 106 ASP A O 1
ATOM 838 N N . THR A 1 107 ? 31.515 4.878 -64.856 1.00 55.78 107 THR A N 1
ATOM 839 C CA . THR A 1 107 ? 30.883 5.729 -65.862 1.00 55.78 107 THR A CA 1
ATOM 840 C C . THR A 1 107 ? 30.647 5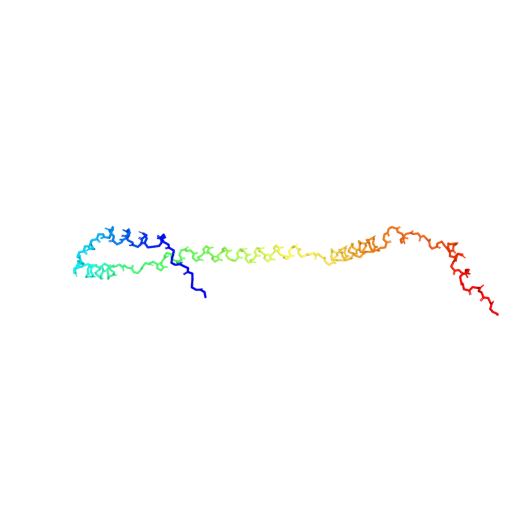.017 -67.199 1.00 55.78 107 THR A C 1
ATOM 842 O O . THR A 1 107 ? 30.070 5.620 -68.101 1.00 55.78 107 THR A O 1
ATOM 845 N N . ALA A 1 108 ? 31.014 3.739 -67.335 1.00 55.91 108 ALA A N 1
ATOM 846 C CA . ALA A 1 108 ? 30.775 2.933 -68.526 1.00 55.91 108 ALA A CA 1
ATOM 847 C C . ALA A 1 108 ? 29.371 2.288 -68.604 1.00 55.91 108 ALA A C 1
ATOM 849 O O . ALA A 1 108 ? 28.989 1.818 -69.674 1.00 55.91 108 ALA A O 1
ATOM 850 N N . GLN A 1 109 ? 28.568 2.266 -67.528 1.00 49.06 109 GLN A N 1
ATOM 851 C CA . GLN A 1 109 ? 27.296 1.511 -67.517 1.00 49.06 109 GLN A CA 1
ATOM 852 C C . GLN A 1 109 ? 26.046 2.303 -67.969 1.00 49.06 109 GLN A C 1
ATOM 854 O O . GLN A 1 109 ? 24.950 1.744 -68.038 1.00 49.06 109 GLN A O 1
ATOM 859 N N . PHE A 1 110 ? 26.171 3.589 -68.313 1.00 49.06 110 PHE A N 1
ATOM 860 C CA . PHE A 1 110 ? 25.029 4.437 -68.707 1.00 49.06 110 PHE A CA 1
ATOM 861 C C . PHE A 1 110 ? 24.795 4.549 -70.224 1.00 49.06 110 PHE A C 1
ATOM 863 O O . PHE A 1 110 ? 24.014 5.391 -70.664 1.00 49.06 110 PHE A O 1
ATOM 870 N N . ASP A 1 111 ? 25.407 3.687 -71.038 1.00 54.78 111 ASP A N 1
ATOM 871 C CA . ASP A 1 111 ? 25.299 3.779 -72.504 1.00 54.78 111 ASP A CA 1
ATOM 872 C C . ASP A 1 111 ? 23.896 3.404 -73.038 1.00 54.78 111 ASP A C 1
ATOM 874 O O . ASP A 1 111 ? 23.449 3.865 -74.087 1.00 54.78 111 ASP A O 1
ATOM 878 N N . TRP A 1 112 ? 23.115 2.632 -72.272 1.00 58.62 112 TRP A N 1
ATOM 879 C CA . TRP A 1 112 ? 21.754 2.246 -72.667 1.00 58.62 112 TRP A CA 1
ATOM 880 C C . TRP A 1 112 ? 20.708 3.353 -72.445 1.00 58.62 112 TRP A C 1
ATOM 882 O O . TRP A 1 112 ? 19.677 3.357 -73.120 1.00 58.62 112 TRP A O 1
ATOM 892 N N . LEU A 1 113 ? 20.968 4.318 -71.554 1.00 51.88 113 LEU A N 1
ATOM 893 C CA . LEU A 1 113 ? 19.993 5.351 -71.167 1.00 51.88 113 LEU A CA 1
ATOM 894 C C . LEU A 1 113 ? 19.994 6.562 -72.119 1.00 51.88 113 LEU A C 1
ATOM 896 O O . LEU A 1 113 ? 19.009 7.295 -72.194 1.00 51.88 113 LEU A O 1
ATOM 900 N N . VAL A 1 114 ? 21.061 6.733 -72.907 1.00 58.12 114 VAL A N 1
ATOM 901 C CA . VAL A 1 114 ? 21.179 7.795 -73.923 1.00 58.12 114 VAL A CA 1
ATOM 902 C C . VAL A 1 114 ? 20.430 7.437 -75.218 1.00 58.12 114 VAL A C 1
ATOM 904 O O . VAL A 1 114 ? 19.966 8.324 -75.932 1.00 58.12 114 VAL A O 1
ATOM 907 N N . SER A 1 115 ? 20.208 6.146 -75.492 1.00 55.47 115 SER A N 1
ATOM 908 C CA . SER A 1 115 ? 19.525 5.690 -76.717 1.00 55.47 115 SER A CA 1
ATOM 909 C C . SER A 1 115 ? 18.017 5.988 -76.760 1.00 55.47 115 SER A C 1
ATOM 911 O O . SER A 1 115 ? 17.432 6.034 -77.839 1.00 55.47 115 SER A O 1
ATOM 913 N N . VAL A 1 116 ? 17.384 6.245 -75.609 1.00 58.31 116 VAL A N 1
ATOM 914 C CA . VAL A 1 116 ? 15.927 6.462 -75.512 1.00 58.31 116 VAL A CA 1
ATOM 915 C C . VAL A 1 116 ? 15.515 7.888 -75.912 1.00 58.31 116 VAL A C 1
ATOM 917 O O . VAL A 1 116 ? 14.364 8.110 -76.275 1.00 58.31 116 VAL A O 1
ATOM 920 N N . TYR A 1 117 ? 16.445 8.850 -75.918 1.00 55.78 117 TYR A N 1
ATOM 921 C CA . TYR A 1 117 ? 16.145 10.262 -76.206 1.00 55.78 117 TYR A C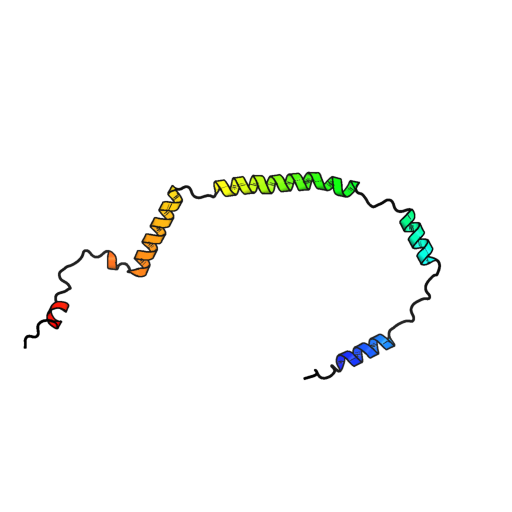A 1
ATOM 922 C C . TYR A 1 117 ? 16.680 10.772 -77.553 1.00 55.78 117 TYR A C 1
ATOM 924 O O . TYR A 1 117 ? 16.517 11.949 -77.869 1.00 55.78 117 TYR A O 1
ATOM 932 N N . ALA A 1 118 ? 17.274 9.907 -78.377 1.00 56.88 118 ALA A N 1
ATOM 933 C CA . ALA A 1 118 ? 17.807 10.270 -79.690 1.00 56.88 118 ALA A CA 1
ATOM 934 C C . ALA A 1 118 ? 16.917 9.766 -80.843 1.00 56.88 118 ALA A C 1
ATOM 936 O O . ALA A 1 118 ? 17.370 9.029 -81.715 1.00 56.88 118 ALA A O 1
ATOM 937 N N . THR A 1 119 ? 15.645 10.170 -80.874 1.00 49.38 119 THR A N 1
ATOM 938 C CA . THR A 1 119 ? 14.802 10.066 -82.080 1.00 49.38 119 THR A CA 1
ATOM 939 C C . THR A 1 119 ? 14.545 11.463 -82.648 1.00 49.38 119 THR A C 1
ATOM 941 O O . THR A 1 119 ? 13.774 12.212 -82.044 1.00 49.38 119 THR A O 1
ATOM 944 N N . PRO A 1 120 ? 15.173 11.850 -83.774 1.00 58.56 120 PRO A N 1
ATOM 945 C CA . PRO A 1 120 ? 14.836 13.088 -84.468 1.00 58.56 120 PRO A CA 1
ATOM 946 C C . PRO A 1 120 ? 13.548 12.915 -85.292 1.00 58.56 120 PRO A C 1
ATOM 948 O O . PRO A 1 120 ? 13.390 11.911 -85.988 1.00 58.56 120 PRO A O 1
ATOM 951 N N . TYR A 1 121 ? 12.649 13.902 -85.209 1.00 45.03 121 TYR A N 1
ATOM 952 C CA . TYR A 1 121 ? 11.713 14.229 -86.292 1.00 45.03 121 TYR A CA 1
ATOM 953 C C . TYR A 1 121 ? 12.424 15.110 -87.319 1.00 45.03 121 TYR A C 1
ATOM 955 O O . TYR A 1 121 ? 13.242 15.956 -86.883 1.00 45.03 121 TYR A O 1
#